Protein AF-A0A553P3W2-F1 (afdb_monomer_lite)

InterPro domains:
  IPR024041 Ammonium transporter AmtB-like domain [PF00909] (3-101)
  IPR029020 Ammonium/urea transporter [G3DSA:1.10.3430.10] (1-109)

Organism: Tigriopus californicus (NCBI:txid6832)

Secondary structure (DSSP, 8-state):
-GGGT---TT-HIIIIIIHHHHHHHHHHHH-TTTSHHHHTTSHHHHHHHHHHHHHHHHHHHHHHHHHHHHHHHHHHTT-SS--HHHHHH-HHHHHHSS-SS-GGGGS-GGG-TTSS---GGGTT--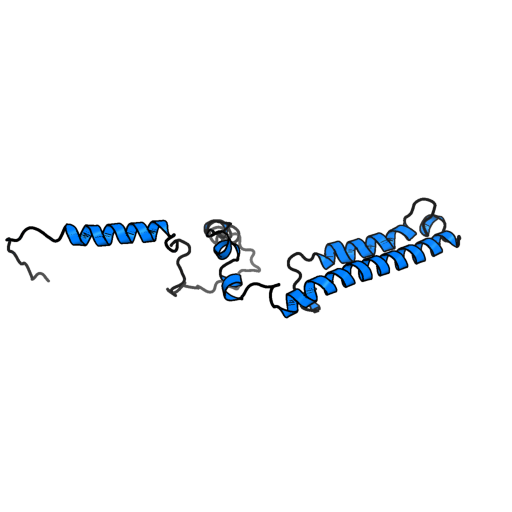---------PPPTTSPPPPHHHHHHHHHHHHHHHHHTTS-------------

Radius of gyration: 33.49 Å; chains: 1; bounding box: 94×44×78 Å

Sequence (178 aa):
MLKFQFDDPLDAVAVHGAGGLLGVLMVPFFAYGTGIFWVGHTEEAWRSLGINLLGAVAIICWSGFWSLLIFYPLSYFKMLRIDRETEFRGNDLVKHGESAYPADAWVELQYNNDNSSTPHHMSGTSGDRKISNSTYNNANEMVPTHSALMSGLGTTFGSAIITGESRTNGVDNKAFGN

Structure (mmCIF, N/CA/C/O backbone):
data_AF-A0A553P3W2-F1
#
_entry.id   AF-A0A553P3W2-F1
#
loop_
_atom_site.group_PDB
_atom_site.id
_atom_site.type_symbol
_atom_site.label_atom_id
_atom_site.label_alt_id
_atom_site.label_comp_id
_atom_site.label_asym_id
_atom_site.label_entity_id
_atom_site.label_seq_id
_atom_site.pdbx_PDB_ins_code
_atom_site.Cartn_x
_atom_site.Cartn_y
_atom_site.Cartn_z
_atom_site.occupancy
_atom_site.B_iso_or_equiv
_atom_site.auth_seq_id
_atom_site.auth_comp_id
_atom_site.auth_asym_id
_atom_site.auth_atom_id
_atom_site.pdbx_PDB_model_num
ATOM 1 N N . MET A 1 1 ? -7.607 -11.704 0.786 1.00 61.72 1 MET A N 1
ATOM 2 C CA . MET A 1 1 ? -7.911 -11.477 2.216 1.00 61.72 1 MET A CA 1
ATOM 3 C C . MET A 1 1 ? -8.658 -12.633 2.867 1.00 61.72 1 MET A C 1
ATOM 5 O O . MET A 1 1 ? -8.152 -13.157 3.848 1.00 61.72 1 MET A O 1
ATOM 9 N N . LEU A 1 2 ? -9.763 -13.116 2.287 1.00 72.81 2 LEU A N 1
ATOM 10 C CA . LEU A 1 2 ? -10.620 -14.167 2.869 1.00 72.81 2 LEU A CA 1
ATOM 11 C C . LEU A 1 2 ? -9.889 -15.448 3.319 1.00 72.81 2 LEU A C 1
ATOM 13 O O . LEU A 1 2 ? -10.162 -15.973 4.392 1.00 72.81 2 LEU A O 1
ATOM 17 N N . LYS A 1 3 ? -8.907 -15.926 2.541 1.00 73.94 3 LYS A N 1
ATOM 18 C CA . LYS A 1 3 ? -8.150 -17.153 2.858 1.00 73.94 3 LYS A CA 1
ATOM 19 C C . LYS A 1 3 ? -7.229 -17.025 4.080 1.00 73.94 3 LYS A C 1
ATOM 21 O O . LYS A 1 3 ? -6.932 -18.028 4.714 1.00 73.94 3 LYS A O 1
ATOM 26 N N . PHE A 1 4 ? -6.781 -15.811 4.396 1.00 76.19 4 PHE A N 1
ATOM 27 C CA . PHE A 1 4 ? -5.913 -15.526 5.544 1.00 76.19 4 PHE A CA 1
ATOM 28 C C . PHE A 1 4 ? -6.657 -14.806 6.676 1.00 76.19 4 PHE A C 1
ATOM 30 O O . PHE A 1 4 ? -6.025 -14.403 7.644 1.00 76.19 4 PHE A O 1
ATOM 37 N N . GLN A 1 5 ? -7.981 -14.641 6.546 1.00 77.06 5 GLN A N 1
ATOM 38 C CA . GLN A 1 5 ? -8.834 -13.952 7.519 1.00 77.06 5 GLN A CA 1
ATOM 39 C C . GLN A 1 5 ? -8.323 -12.547 7.887 1.00 77.06 5 GLN A C 1
ATOM 41 O O . GLN A 1 5 ? -8.445 -12.109 9.027 1.00 77.06 5 GLN A O 1
ATOM 46 N N . PHE A 1 6 ? -7.745 -11.838 6.911 1.00 77.38 6 PHE A N 1
ATOM 47 C CA . PHE A 1 6 ? -7.432 -10.420 7.070 1.00 77.38 6 PHE A CA 1
ATOM 48 C C . PHE A 1 6 ? -8.720 -9.607 6.967 1.00 77.38 6 PHE A C 1
ATOM 50 O O . PHE A 1 6 ? -9.385 -9.649 5.934 1.00 77.38 6 PHE A O 1
ATOM 57 N N . ASP A 1 7 ? -9.036 -8.897 8.045 1.00 79.25 7 ASP A N 1
ATOM 58 C CA . ASP A 1 7 ? -10.195 -8.018 8.182 1.00 79.25 7 ASP A CA 1
ATOM 59 C C . ASP A 1 7 ? -9.798 -6.592 7.764 1.00 79.25 7 ASP A C 1
ATOM 61 O O . ASP A 1 7 ? -9.390 -5.771 8.586 1.00 79.25 7 ASP A O 1
ATOM 65 N N . ASP A 1 8 ? -9.794 -6.351 6.449 1.00 84.06 8 ASP A N 1
ATOM 66 C CA . ASP A 1 8 ? -9.638 -5.025 5.843 1.00 84.06 8 ASP A CA 1
ATOM 67 C C . ASP A 1 8 ? -11.040 -4.518 5.466 1.00 84.06 8 ASP A C 1
ATOM 69 O O . ASP A 1 8 ? -11.582 -4.952 4.448 1.00 84.06 8 ASP A O 1
ATOM 73 N N . PRO A 1 9 ? -11.661 -3.636 6.271 1.00 80.88 9 PRO A N 1
ATOM 74 C CA . PRO A 1 9 ? -13.081 -3.300 6.141 1.00 80.88 9 PRO A CA 1
ATOM 75 C C . PRO A 1 9 ? -13.442 -2.625 4.812 1.00 80.88 9 PRO A C 1
ATOM 77 O O . PRO A 1 9 ? -14.616 -2.575 4.456 1.00 80.88 9 PRO A O 1
ATOM 80 N N . LEU A 1 10 ? -12.453 -2.092 4.087 1.00 84.69 10 LEU A N 1
ATOM 81 C CA . LEU A 1 10 ? -12.645 -1.409 2.805 1.00 84.69 10 LEU A CA 1
ATOM 82 C C . LEU A 1 10 ? -11.908 -2.099 1.647 1.00 84.69 10 LEU A C 1
ATOM 84 O O . LEU A 1 10 ? -11.841 -1.527 0.559 1.00 84.69 10 LEU A O 1
ATOM 88 N N . ASP A 1 11 ? -11.306 -3.275 1.874 1.00 86.62 11 ASP A N 1
ATOM 89 C CA . ASP A 1 11 ? -10.389 -3.933 0.928 1.00 86.62 11 ASP A CA 1
ATOM 90 C C . ASP A 1 11 ? -9.310 -2.967 0.374 1.00 86.62 11 ASP A C 1
ATOM 92 O O . ASP A 1 11 ? -8.835 -3.076 -0.767 1.00 86.62 11 ASP A O 1
ATOM 96 N N . ALA A 1 12 ? -8.895 -1.992 1.190 1.00 90.19 12 ALA A N 1
ATOM 97 C CA . ALA A 1 12 ? -8.007 -0.912 0.788 1.00 90.19 12 ALA A CA 1
ATOM 98 C C . ALA A 1 12 ? -6.645 -1.438 0.319 1.00 90.19 12 ALA A C 1
ATOM 100 O O . ALA A 1 12 ? -6.110 -0.952 -0.682 1.00 90.19 12 ALA A O 1
ATOM 101 N N . VAL A 1 13 ? -6.096 -2.456 0.986 1.00 89.31 13 VAL A N 1
ATOM 102 C CA . VAL A 1 13 ? -4.809 -3.066 0.621 1.00 89.31 13 VAL A CA 1
ATOM 103 C C . VAL A 1 13 ? -4.916 -3.839 -0.695 1.00 89.31 13 VAL A C 1
ATOM 105 O O . VAL A 1 13 ? -3.967 -3.835 -1.482 1.00 89.31 13 VAL A O 1
ATOM 108 N N . ALA A 1 14 ? -6.060 -4.465 -0.981 1.00 88.75 14 ALA A N 1
ATOM 109 C CA . ALA A 1 14 ? -6.261 -5.184 -2.235 1.00 88.75 14 ALA A CA 1
ATOM 110 C C . ALA A 1 14 ? -6.346 -4.216 -3.420 1.00 88.75 14 ALA A C 1
ATOM 112 O O . ALA A 1 14 ? -5.667 -4.421 -4.423 1.00 88.75 14 ALA A O 1
ATOM 113 N N . VAL A 1 15 ? -7.123 -3.139 -3.299 1.00 92.19 15 VAL A N 1
ATOM 114 C CA . VAL A 1 15 ? -7.307 -2.187 -4.405 1.00 92.19 15 VAL A CA 1
ATOM 115 C C . VAL A 1 15 ? -6.100 -1.261 -4.549 1.00 92.19 15 VAL A C 1
ATOM 117 O O . VAL A 1 15 ? -5.496 -1.189 -5.617 1.00 92.19 15 VAL A O 1
ATOM 120 N N . HIS A 1 16 ? -5.703 -0.577 -3.478 1.00 93.56 16 HIS A N 1
ATOM 121 C CA . HIS A 1 16 ? -4.664 0.453 -3.544 1.00 93.56 16 HIS A CA 1
ATOM 122 C C . HIS A 1 16 ? -3.263 -0.144 -3.444 1.00 93.56 16 HIS A C 1
ATOM 124 O O . HIS A 1 16 ? -2.376 0.244 -4.200 1.00 93.56 16 HIS A O 1
ATOM 130 N N . GLY A 1 17 ? -3.062 -1.110 -2.544 1.00 91.25 17 GLY A N 1
ATOM 131 C CA . GLY A 1 17 ? -1.769 -1.768 -2.367 1.00 91.25 17 GLY A CA 1
ATOM 132 C C . GLY A 1 17 ? -1.394 -2.611 -3.583 1.00 91.25 17 GLY A C 1
ATOM 133 O O . GLY A 1 17 ? -0.375 -2.353 -4.224 1.00 91.25 17 GLY A O 1
ATOM 134 N N . ALA A 1 18 ? -2.229 -3.591 -3.945 1.00 93.00 18 ALA A N 1
ATOM 135 C CA . ALA A 1 18 ? -1.932 -4.460 -5.085 1.00 93.00 18 ALA A CA 1
ATOM 136 C C . ALA A 1 18 ? -2.070 -3.728 -6.430 1.00 93.00 18 ALA A C 1
ATOM 138 O O . ALA A 1 18 ? -1.209 -3.893 -7.294 1.00 93.00 18 ALA A O 1
ATOM 139 N N . GLY A 1 19 ? -3.096 -2.886 -6.599 1.00 95.31 19 GLY A N 1
ATOM 140 C CA . GLY A 1 19 ? -3.273 -2.087 -7.815 1.00 95.31 19 GLY A CA 1
ATOM 141 C C . GLY A 1 19 ? -2.144 -1.076 -8.025 1.00 95.31 19 GLY A C 1
ATOM 142 O O . GLY A 1 19 ? -1.606 -0.976 -9.127 1.00 95.31 19 GLY A O 1
ATOM 143 N N . GLY A 1 20 ? -1.718 -0.386 -6.964 1.00 94.50 20 GLY A N 1
ATOM 144 C CA . GLY A 1 20 ? -0.582 0.534 -7.009 1.00 94.50 20 GLY A CA 1
ATOM 145 C C . GLY A 1 20 ? 0.735 -0.175 -7.320 1.00 94.50 20 GLY A C 1
ATOM 146 O O . GLY A 1 20 ? 1.479 0.269 -8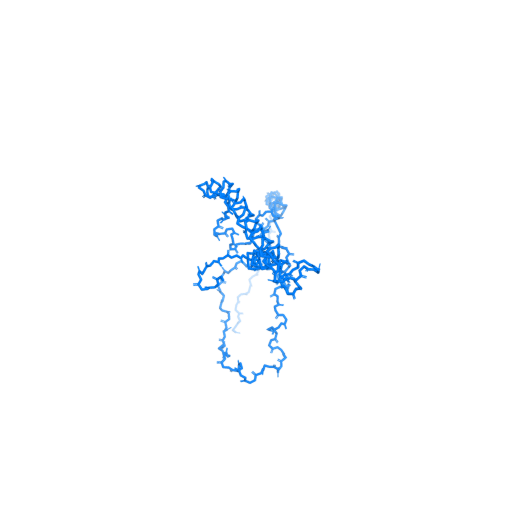.195 1.00 94.50 20 GLY A O 1
ATOM 147 N N . LEU A 1 21 ? 0.998 -1.315 -6.671 1.00 95.56 21 LEU A N 1
ATOM 148 C CA . LEU A 1 21 ? 2.192 -2.121 -6.938 1.00 95.56 21 LEU A CA 1
ATOM 149 C C . LEU A 1 21 ? 2.228 -2.611 -8.389 1.00 95.56 21 LEU A C 1
ATOM 151 O O . LEU A 1 21 ? 3.252 -2.480 -9.058 1.00 95.56 21 LEU A O 1
ATOM 155 N N . LEU A 1 22 ? 1.107 -3.134 -8.891 1.00 95.56 22 LEU A N 1
ATOM 156 C CA . LEU A 1 22 ? 0.996 -3.547 -10.285 1.00 95.56 22 LEU A CA 1
ATOM 157 C C . LEU A 1 22 ? 1.246 -2.363 -11.227 1.00 95.56 22 LEU A C 1
ATOM 159 O O . LEU A 1 22 ? 2.010 -2.502 -12.176 1.00 95.56 22 LEU A O 1
ATOM 163 N N . GLY A 1 23 ? 0.672 -1.193 -10.939 1.00 95.19 23 GLY A N 1
ATOM 164 C CA . GLY A 1 23 ? 0.882 0.026 -11.720 1.00 95.19 23 GLY A CA 1
ATOM 165 C C . GLY A 1 23 ? 2.359 0.401 -11.850 1.00 95.19 23 GLY A C 1
ATOM 166 O O . GLY A 1 23 ? 2.847 0.554 -12.968 1.00 95.19 23 GLY A O 1
ATOM 167 N N . VAL A 1 24 ? 3.091 0.466 -10.731 1.00 95.31 24 VAL A N 1
ATOM 168 C CA . VAL A 1 24 ? 4.538 0.767 -10.718 1.00 95.31 24 VAL A CA 1
ATOM 169 C C . VAL A 1 24 ? 5.329 -0.256 -11.537 1.00 95.31 24 VAL A C 1
ATOM 171 O O . VAL A 1 24 ? 6.226 0.112 -12.294 1.00 95.31 24 VAL A O 1
ATOM 174 N N . LEU A 1 25 ? 4.972 -1.538 -11.442 1.00 94.38 25 LEU A N 1
ATOM 175 C CA . LEU A 1 25 ? 5.637 -2.596 -12.202 1.00 94.38 25 LEU A CA 1
ATOM 176 C C . LEU A 1 25 ? 5.307 -2.566 -13.698 1.00 94.38 25 LEU A C 1
ATOM 178 O O . LEU A 1 25 ? 6.130 -3.015 -14.488 1.00 94.38 25 LEU A O 1
ATOM 182 N N . MET A 1 26 ? 4.149 -2.039 -14.106 1.00 94.81 26 MET A N 1
ATOM 183 C CA . MET A 1 26 ? 3.748 -1.947 -15.517 1.00 94.81 26 MET A CA 1
ATOM 184 C C . MET A 1 26 ? 4.400 -0.768 -16.260 1.00 94.81 26 MET A C 1
ATOM 186 O O . MET A 1 26 ? 4.604 -0.860 -17.472 1.00 94.81 26 MET A O 1
ATOM 190 N N . VAL A 1 27 ? 4.787 0.311 -15.569 1.00 94.12 27 VAL A N 1
ATOM 191 C CA . VAL A 1 27 ? 5.477 1.475 -16.171 1.00 94.12 27 VAL A CA 1
ATOM 192 C C . VAL A 1 27 ? 6.674 1.091 -17.060 1.00 94.12 27 VAL A C 1
ATOM 194 O O . VAL A 1 27 ? 6.685 1.498 -18.223 1.00 94.12 27 VAL A O 1
ATOM 197 N N . PRO A 1 28 ? 7.663 0.293 -16.607 1.00 93.50 28 PRO A N 1
ATOM 198 C CA . PRO A 1 28 ? 8.821 -0.065 -17.432 1.00 93.50 28 PRO A CA 1
ATOM 199 C C . PRO A 1 28 ? 8.469 -0.911 -18.667 1.00 93.50 28 PRO A C 1
ATOM 201 O O . PRO A 1 28 ? 9.263 -0.974 -19.603 1.00 93.50 28 PRO A O 1
ATOM 204 N N . PHE A 1 29 ? 7.286 -1.531 -18.723 1.00 93.56 29 PHE A N 1
ATOM 205 C CA . PHE A 1 29 ? 6.829 -2.266 -19.906 1.00 93.56 29 PHE A CA 1
ATOM 206 C C . PHE A 1 29 ? 6.177 -1.348 -20.942 1.00 93.56 29 PHE A C 1
ATOM 208 O O . PHE A 1 29 ? 6.486 -1.450 -22.130 1.00 93.56 29 PHE A O 1
ATOM 215 N N . PHE A 1 30 ? 5.300 -0.447 -20.489 1.00 94.31 30 PHE A N 1
ATOM 216 C CA . PHE A 1 30 ? 4.424 0.356 -21.349 1.00 94.31 30 PHE A CA 1
ATOM 217 C C . PHE A 1 30 ? 4.900 1.796 -21.595 1.00 94.31 30 PHE A C 1
ATOM 219 O O . PHE A 1 30 ? 4.237 2.531 -22.326 1.00 94.31 30 PHE A O 1
ATOM 226 N N . ALA A 1 31 ? 6.023 2.222 -21.008 1.00 91.50 31 ALA A N 1
ATOM 227 C CA . ALA A 1 31 ? 6.571 3.556 -21.241 1.00 91.50 31 ALA A CA 1
ATOM 228 C C . ALA A 1 31 ? 6.822 3.797 -22.742 1.00 91.50 31 ALA A C 1
ATOM 230 O O . ALA A 1 31 ? 7.598 3.092 -23.389 1.00 91.50 31 ALA A O 1
ATOM 231 N N . TYR A 1 32 ? 6.155 4.800 -23.313 1.00 91.31 32 TYR A N 1
ATOM 232 C CA . TYR A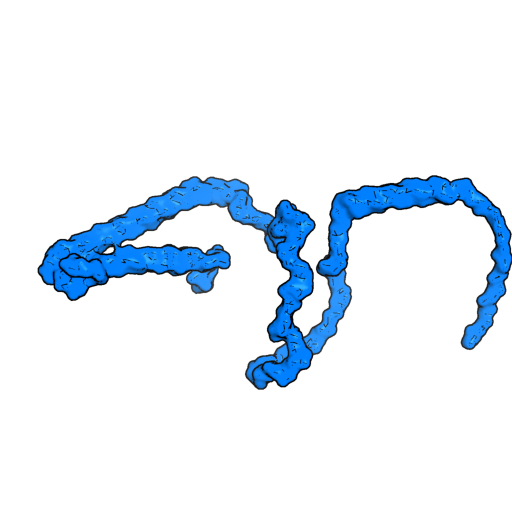 1 32 ? 6.238 5.066 -24.746 1.00 91.31 32 TYR A CA 1
ATOM 233 C C . TYR A 1 32 ? 7.663 5.465 -25.154 1.00 91.31 32 TYR A C 1
ATOM 235 O O . TYR A 1 32 ? 8.236 6.407 -24.610 1.00 91.31 32 TYR A O 1
ATOM 243 N N . GLY A 1 33 ? 8.234 4.742 -26.120 1.00 86.56 33 GLY A N 1
ATOM 244 C CA . GLY A 1 33 ? 9.564 5.020 -26.672 1.00 86.56 33 GLY A CA 1
ATOM 245 C C . GLY A 1 33 ? 10.751 4.576 -25.808 1.00 86.56 33 GLY A C 1
ATOM 246 O O . GLY A 1 33 ? 11.868 4.557 -26.315 1.00 86.56 33 GLY A O 1
ATOM 247 N N . THR A 1 34 ? 10.534 4.183 -24.548 1.00 88.62 34 THR A N 1
ATOM 248 C CA . THR A 1 34 ? 11.599 3.751 -23.614 1.00 88.62 34 THR A CA 1
ATOM 249 C C . THR A 1 34 ? 11.302 2.434 -22.893 1.00 88.62 34 THR A C 1
ATOM 251 O O . THR A 1 34 ? 12.195 1.851 -22.280 1.00 88.62 34 THR A O 1
ATOM 254 N N . GLY A 1 35 ? 10.065 1.947 -22.962 1.00 90.38 35 GLY A N 1
ATOM 255 C CA . GLY A 1 35 ? 9.624 0.722 -22.312 1.00 90.38 35 GLY A CA 1
ATOM 256 C C . GLY A 1 35 ? 10.113 -0.540 -23.015 1.00 90.38 35 GLY A C 1
ATOM 257 O O . GLY A 1 35 ? 10.478 -0.534 -24.196 1.00 90.38 35 GLY A O 1
ATOM 258 N N . ILE A 1 36 ? 10.073 -1.654 -22.288 1.00 92.62 36 ILE A N 1
ATOM 259 C CA . ILE A 1 36 ? 10.564 -2.961 -22.746 1.00 92.62 36 ILE A CA 1
ATOM 260 C C . ILE A 1 36 ? 9.870 -3.413 -24.037 1.00 92.62 36 ILE A C 1
ATOM 262 O O . ILE A 1 36 ? 10.526 -3.969 -24.916 1.00 92.62 36 ILE A O 1
ATOM 266 N N . PHE A 1 37 ? 8.576 -3.138 -24.219 1.00 93.00 37 PHE A N 1
ATOM 267 C CA . PHE A 1 37 ? 7.882 -3.529 -25.453 1.00 93.00 37 PHE A CA 1
ATOM 268 C C . PHE A 1 37 ? 8.282 -2.694 -26.686 1.00 93.00 37 PHE A C 1
ATOM 270 O O . PHE A 1 37 ? 8.050 -3.137 -27.807 1.00 93.00 37 PHE A O 1
ATOM 277 N N . TRP A 1 38 ? 8.914 -1.528 -26.506 1.00 89.81 38 TRP A N 1
ATOM 278 C CA . TRP A 1 38 ? 9.368 -0.659 -27.601 1.00 89.81 38 TRP A CA 1
ATOM 279 C C . TRP A 1 38 ? 10.855 -0.862 -27.900 1.00 89.81 38 TRP A C 1
ATOM 281 O O . TRP A 1 38 ? 11.254 -1.021 -29.052 1.00 89.81 38 TRP A O 1
ATOM 291 N N . VAL A 1 39 ? 11.683 -0.868 -26.856 1.00 91.56 39 VAL A N 1
ATOM 292 C CA . VAL A 1 39 ? 13.153 -0.866 -26.945 1.00 91.56 39 VAL A CA 1
ATOM 293 C C . VAL A 1 39 ? 13.777 -1.903 -26.009 1.00 91.56 39 VAL A C 1
ATOM 295 O O . VAL A 1 39 ? 14.876 -1.717 -25.498 1.00 91.56 39 VAL A O 1
ATOM 298 N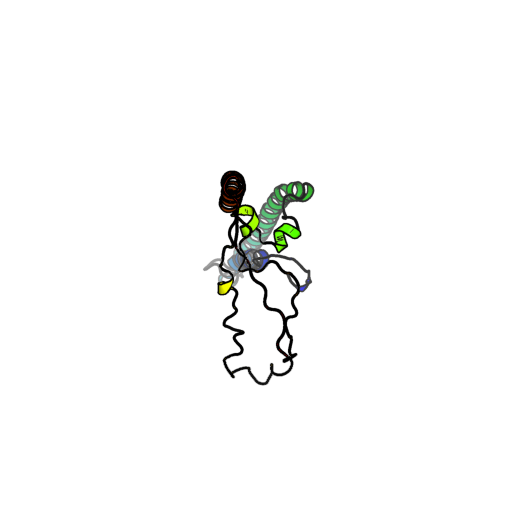 N . GLY A 1 40 ? 13.125 -3.053 -25.817 1.00 86.38 40 GLY A N 1
ATOM 299 C CA . GLY A 1 40 ? 13.620 -4.150 -24.968 1.00 86.38 40 GLY A CA 1
ATOM 300 C C . GLY A 1 40 ? 14.942 -4.791 -25.412 1.00 86.38 40 GLY A C 1
ATOM 301 O O . GLY A 1 40 ? 15.511 -5.587 -24.672 1.00 86.38 40 GLY A O 1
ATOM 302 N N . HIS A 1 41 ? 15.455 -4.436 -26.593 1.00 88.12 41 HIS A N 1
ATOM 303 C CA . HIS A 1 41 ? 16.812 -4.776 -27.034 1.00 88.12 41 HIS A CA 1
ATOM 304 C C . HIS A 1 41 ? 17.893 -3.879 -26.401 1.00 88.12 41 HIS A C 1
ATOM 306 O O . HIS A 1 41 ? 19.079 -4.169 -26.532 1.00 88.12 41 HIS A O 1
ATOM 312 N N . THR A 1 42 ? 17.504 -2.787 -25.738 1.00 90.19 42 THR A N 1
ATOM 313 C CA . THR A 1 42 ? 18.414 -1.857 -25.062 1.00 90.19 42 THR A CA 1
ATOM 314 C C . THR A 1 42 ? 18.531 -2.186 -23.576 1.00 90.19 42 THR A C 1
ATOM 316 O O . THR A 1 42 ? 17.558 -2.578 -22.932 1.00 90.19 42 THR A O 1
ATOM 319 N N . GLU A 1 43 ? 19.720 -1.984 -23.008 1.00 89.88 43 GLU A N 1
ATOM 320 C CA . GLU A 1 43 ? 19.954 -2.134 -21.564 1.00 89.88 43 GLU A CA 1
ATOM 321 C C . GLU A 1 43 ? 19.116 -1.138 -20.741 1.00 89.88 43 GLU A C 1
ATOM 323 O O . GLU A 1 43 ? 18.654 -1.455 -19.647 1.00 89.88 43 GLU A O 1
ATOM 328 N N . GLU A 1 44 ? 18.859 0.051 -21.294 1.00 87.44 44 GLU A N 1
ATOM 329 C CA . GLU A 1 44 ? 18.103 1.123 -20.641 1.00 87.44 44 GLU A CA 1
ATOM 330 C C . GLU A 1 44 ? 16.686 0.687 -20.239 1.00 87.44 44 GLU A C 1
ATOM 332 O O . GLU A 1 44 ? 16.246 0.955 -19.118 1.00 87.44 44 GLU A O 1
ATOM 337 N N . ALA A 1 45 ? 15.992 -0.048 -21.114 1.00 88.88 45 ALA A N 1
ATOM 338 C CA . ALA A 1 45 ? 14.644 -0.541 -20.842 1.00 88.88 45 ALA A CA 1
ATOM 339 C C . ALA A 1 45 ? 14.615 -1.503 -19.637 1.00 88.88 45 ALA A C 1
ATOM 341 O O . ALA A 1 45 ? 13.726 -1.428 -18.785 1.00 88.88 45 ALA A O 1
ATOM 342 N N . TRP A 1 46 ? 15.627 -2.365 -19.512 1.00 90.88 46 TRP A N 1
ATOM 343 C CA . TRP A 1 46 ? 15.764 -3.288 -18.381 1.00 90.88 46 TRP A CA 1
ATOM 344 C C . TRP A 1 46 ? 16.247 -2.589 -17.108 1.00 90.88 46 TRP A C 1
ATOM 346 O O . TRP A 1 46 ? 15.807 -2.936 -16.008 1.00 90.88 46 TRP A O 1
ATOM 356 N N . ARG A 1 47 ? 17.082 -1.552 -17.234 1.00 92.50 47 ARG A N 1
ATOM 357 C CA . ARG A 1 47 ? 17.486 -0.710 -16.101 1.00 92.50 47 ARG A CA 1
ATOM 358 C C . ARG A 1 47 ? 16.287 0.011 -15.490 1.00 92.50 47 ARG A C 1
ATOM 360 O O . ARG A 1 47 ? 16.169 0.066 -14.266 1.00 92.50 47 ARG A O 1
ATOM 367 N N . SER A 1 48 ? 15.362 0.490 -16.322 1.00 90.88 48 SER A N 1
ATOM 368 C CA . SER A 1 48 ? 14.104 1.096 -15.872 1.00 90.88 48 SER A CA 1
ATOM 369 C C . SER A 1 48 ? 13.271 0.133 -15.017 1.00 90.88 48 SER A C 1
ATOM 371 O O . SER A 1 48 ? 12.756 0.529 -13.970 1.00 90.88 48 SER A O 1
ATOM 373 N N . LEU A 1 49 ? 13.196 -1.153 -15.381 1.00 93.75 49 LEU A N 1
ATOM 374 C CA . LEU A 1 49 ? 12.521 -2.168 -14.563 1.00 93.75 49 LEU A CA 1
ATOM 375 C C . LEU A 1 49 ? 13.174 -2.325 -13.185 1.00 93.75 49 LEU A C 1
ATOM 377 O O . LEU A 1 49 ? 12.471 -2.342 -12.175 1.00 93.75 49 LEU A O 1
ATOM 381 N N . GLY A 1 50 ? 14.507 -2.383 -13.132 1.00 93.50 50 GLY A N 1
ATOM 382 C CA . GLY A 1 50 ? 15.249 -2.460 -11.871 1.00 93.50 50 GLY A CA 1
ATOM 383 C C . GLY A 1 50 ? 15.004 -1.252 -10.962 1.00 93.50 50 GLY A C 1
ATOM 384 O O . GLY A 1 50 ? 14.784 -1.416 -9.761 1.00 93.50 50 GLY A O 1
ATOM 385 N N . ILE A 1 51 ? 14.967 -0.046 -11.535 1.00 94.88 51 ILE A N 1
ATOM 386 C CA . ILE A 1 51 ? 14.676 1.193 -10.797 1.00 94.88 51 ILE A CA 1
ATOM 387 C C . ILE A 1 51 ? 13.241 1.187 -10.257 1.00 94.88 51 ILE A C 1
ATOM 389 O O . ILE A 1 51 ? 13.030 1.518 -9.092 1.00 94.88 51 ILE A O 1
ATOM 393 N N . ASN A 1 52 ? 12.258 0.776 -11.062 1.00 95.56 52 ASN A N 1
ATOM 394 C CA . ASN A 1 52 ? 10.861 0.698 -10.621 1.00 95.56 52 ASN A CA 1
ATOM 395 C C . ASN A 1 52 ? 10.659 -0.363 -9.531 1.00 95.56 52 ASN A C 1
ATOM 397 O O . ASN A 1 52 ? 9.917 -0.123 -8.582 1.00 95.56 52 ASN A O 1
ATOM 401 N N . LEU A 1 53 ? 11.357 -1.501 -9.608 1.00 96.06 53 LEU A N 1
ATOM 402 C CA . LEU A 1 53 ? 11.324 -2.518 -8.555 1.00 96.06 53 LEU A CA 1
ATOM 403 C C . LEU A 1 53 ? 11.929 -1.993 -7.246 1.00 96.06 53 LEU A C 1
ATOM 405 O O . LEU A 1 53 ? 11.339 -2.171 -6.181 1.00 96.06 53 LEU A O 1
ATOM 409 N N . LEU A 1 54 ? 13.071 -1.303 -7.321 1.00 96.94 54 LEU A N 1
ATOM 410 C CA . LEU A 1 54 ? 13.677 -0.655 -6.157 1.00 96.94 54 LEU A CA 1
ATOM 411 C C . LEU A 1 54 ? 12.744 0.410 -5.567 1.00 96.94 54 LEU A C 1
ATOM 413 O O . LEU A 1 54 ? 12.578 0.472 -4.351 1.00 96.94 54 LEU A O 1
ATOM 417 N N . GLY A 1 55 ? 12.096 1.203 -6.423 1.00 97.00 55 GLY A N 1
ATOM 418 C CA . GLY A 1 55 ? 11.084 2.179 -6.028 1.00 97.00 55 GLY A CA 1
ATOM 419 C C . GLY A 1 55 ? 9.897 1.529 -5.317 1.00 97.00 55 GLY A C 1
ATOM 420 O O . GLY A 1 55 ? 9.511 1.979 -4.242 1.00 97.00 55 GLY A O 1
ATOM 421 N N . ALA A 1 56 ? 9.366 0.427 -5.851 1.00 96.88 56 ALA A N 1
ATOM 422 C CA . ALA A 1 56 ? 8.278 -0.324 -5.229 1.00 96.88 56 ALA A CA 1
ATOM 423 C C . ALA A 1 56 ? 8.661 -0.841 -3.833 1.00 96.88 56 ALA A C 1
ATOM 425 O O . ALA A 1 56 ? 7.905 -0.659 -2.877 1.00 96.88 56 ALA A O 1
ATOM 426 N N . VAL A 1 57 ? 9.856 -1.424 -3.688 1.00 96.88 57 VAL A N 1
ATOM 427 C CA . VAL A 1 57 ? 10.373 -1.872 -2.386 1.00 96.88 57 VAL A CA 1
ATOM 428 C C . VAL A 1 57 ? 10.550 -0.690 -1.435 1.00 96.88 57 VAL A C 1
ATOM 430 O O . VAL A 1 57 ? 10.148 -0.779 -0.277 1.00 96.88 57 VAL A O 1
ATOM 433 N N . ALA A 1 58 ? 11.094 0.432 -1.909 1.00 97.50 58 ALA A N 1
ATOM 434 C CA . ALA A 1 58 ? 11.265 1.634 -1.100 1.00 97.50 58 ALA A CA 1
ATOM 435 C C . ALA A 1 58 ? 9.921 2.176 -0.589 1.00 97.50 58 ALA A C 1
ATOM 437 O O . ALA A 1 58 ? 9.818 2.506 0.590 1.00 97.50 58 ALA A O 1
ATOM 438 N N . ILE A 1 59 ? 8.883 2.202 -1.433 1.00 96.25 59 ILE A N 1
ATOM 439 C CA . ILE A 1 59 ? 7.528 2.621 -1.047 1.00 96.25 59 ILE A CA 1
ATOM 440 C C . ILE A 1 59 ? 6.970 1.688 0.030 1.00 96.25 59 ILE A C 1
ATOM 442 O O . ILE A 1 59 ? 6.538 2.178 1.070 1.00 96.25 59 ILE A O 1
ATOM 446 N N . ILE A 1 60 ? 7.031 0.367 -0.178 1.00 95.94 60 ILE A N 1
ATOM 447 C CA . ILE A 1 60 ? 6.524 -0.631 0.780 1.00 95.94 60 ILE A CA 1
ATOM 448 C C . ILE A 1 60 ? 7.255 -0.524 2.122 1.00 95.94 60 ILE A C 1
ATOM 450 O O . ILE A 1 60 ? 6.618 -0.511 3.177 1.00 95.94 60 ILE A O 1
ATOM 454 N N . CYS A 1 61 ? 8.584 -0.425 2.098 1.00 96.88 61 CYS A N 1
ATOM 455 C CA . CYS A 1 61 ? 9.394 -0.285 3.303 1.00 96.88 61 CYS A CA 1
ATOM 456 C C . CYS A 1 61 ? 9.094 1.026 4.029 1.00 96.88 61 CYS A C 1
ATOM 458 O O . CYS A 1 61 ? 8.943 1.018 5.247 1.00 96.88 61 CYS A O 1
ATOM 460 N N . TRP A 1 62 ? 8.967 2.140 3.306 1.00 96.94 62 TRP A N 1
ATOM 461 C CA . TRP A 1 62 ? 8.664 3.443 3.893 1.00 96.94 62 TRP A CA 1
ATOM 462 C C . TRP A 1 62 ? 7.268 3.471 4.518 1.00 96.94 62 TRP A C 1
ATOM 464 O O . TRP A 1 62 ? 7.124 3.817 5.693 1.00 96.94 62 TRP A O 1
ATOM 474 N N . SER A 1 63 ? 6.239 3.061 3.770 1.00 95.25 63 SER A N 1
ATOM 475 C CA . SER A 1 63 ? 4.866 3.029 4.274 1.00 95.25 63 SER A CA 1
ATOM 476 C C . SER A 1 63 ? 4.725 2.039 5.425 1.00 95.25 63 SER A C 1
ATOM 478 O O . SER A 1 63 ? 4.088 2.356 6.426 1.00 95.25 63 SER A O 1
ATOM 480 N N . GLY A 1 64 ? 5.345 0.861 5.318 1.00 95.19 64 GLY A N 1
ATOM 481 C CA . GLY A 1 64 ? 5.333 -0.167 6.354 1.00 95.19 64 GLY A CA 1
ATOM 482 C C . GLY A 1 64 ? 6.054 0.278 7.623 1.00 95.19 64 GLY A C 1
ATOM 483 O O . GLY A 1 64 ? 5.516 0.108 8.711 1.00 95.19 64 GLY A O 1
ATOM 484 N N . PHE A 1 65 ? 7.222 0.911 7.497 1.00 97.38 65 PHE A N 1
ATOM 485 C CA . PHE A 1 65 ? 7.988 1.425 8.632 1.00 97.38 65 PHE A CA 1
ATOM 486 C C . PHE A 1 65 ? 7.189 2.447 9.439 1.00 97.38 65 PHE A C 1
ATOM 488 O O . PHE A 1 65 ? 7.020 2.269 10.643 1.00 97.38 65 PHE A O 1
ATOM 495 N N . TRP A 1 66 ? 6.647 3.479 8.788 1.00 97.00 66 TRP A N 1
ATOM 496 C CA . TRP A 1 66 ? 5.859 4.501 9.481 1.00 97.00 66 TRP A CA 1
ATOM 497 C C . TRP A 1 66 ? 4.555 3.944 10.043 1.00 97.00 66 TRP A C 1
ATOM 499 O O . TRP A 1 66 ? 4.187 4.267 11.172 1.00 97.00 66 TRP A O 1
ATOM 509 N N . SER A 1 67 ? 3.889 3.062 9.294 1.00 94.00 67 SER A N 1
ATOM 510 C CA . SER A 1 67 ? 2.671 2.398 9.765 1.00 94.00 67 SER A CA 1
ATOM 511 C C . SER A 1 67 ? 2.950 1.575 11.022 1.00 94.00 67 SER A C 1
ATOM 513 O O . SER A 1 67 ? 2.234 1.709 12.007 1.00 94.00 67 SER A O 1
ATOM 515 N N . LEU A 1 68 ? 4.018 0.772 11.042 1.00 94.62 68 LEU A N 1
ATOM 516 C CA . LEU A 1 68 ? 4.409 -0.001 12.223 1.00 94.62 68 LEU A CA 1
ATOM 517 C C . LEU A 1 68 ? 4.832 0.909 13.376 1.00 94.62 68 LEU A C 1
ATOM 519 O O . LEU A 1 68 ? 4.389 0.698 14.498 1.00 94.62 68 LEU A O 1
ATOM 523 N N . LEU A 1 69 ? 5.631 1.942 13.114 1.00 96.06 69 LEU A N 1
ATOM 524 C CA . LEU A 1 69 ? 6.089 2.875 14.142 1.00 96.06 69 LEU A CA 1
ATOM 525 C C . LEU A 1 69 ? 4.919 3.551 14.872 1.00 96.06 69 LEU A C 1
ATOM 527 O O . LEU A 1 69 ? 4.985 3.738 16.084 1.00 96.06 69 LEU A O 1
ATOM 531 N N . ILE A 1 70 ? 3.857 3.908 14.148 1.00 94.06 70 ILE A N 1
ATOM 532 C CA . ILE A 1 70 ? 2.690 4.600 14.706 1.00 94.06 70 ILE A CA 1
ATOM 533 C C . ILE A 1 70 ? 1.686 3.601 15.288 1.00 94.06 70 ILE A C 1
ATOM 535 O O . ILE A 1 70 ? 1.252 3.749 16.431 1.00 94.06 70 ILE A O 1
ATOM 539 N N . PHE A 1 71 ? 1.309 2.566 14.536 1.00 92.44 71 PHE A N 1
ATOM 540 C CA . PHE A 1 71 ? 0.254 1.644 14.956 1.00 92.44 71 PHE A CA 1
ATOM 541 C C . PHE A 1 71 ? 0.708 0.650 16.021 1.00 92.44 71 PHE A C 1
ATOM 543 O O . PHE A 1 71 ? -0.103 0.272 16.860 1.00 92.44 71 PHE A O 1
ATOM 550 N N . TYR A 1 72 ? 1.978 0.244 16.053 1.00 92.69 72 TYR A N 1
ATOM 551 C CA . TYR A 1 72 ? 2.465 -0.703 17.058 1.00 92.69 72 TYR A CA 1
ATOM 552 C C . TYR A 1 72 ? 2.303 -0.195 18.505 1.00 92.69 72 TYR A C 1
ATOM 554 O O . TYR A 1 72 ? 1.685 -0.905 19.304 1.00 92.69 72 TYR A O 1
ATOM 562 N N . PRO A 1 73 ? 2.755 1.023 18.879 1.00 93.62 73 PRO A N 1
ATOM 563 C CA . PRO A 1 73 ? 2.520 1.537 20.227 1.00 93.62 73 PRO A CA 1
ATOM 564 C C . PRO A 1 73 ? 1.026 1.749 20.510 1.00 93.62 73 PRO A C 1
ATOM 566 O O . PRO A 1 73 ? 0.556 1.374 21.582 1.00 93.62 73 PRO A O 1
ATOM 569 N N . LEU A 1 74 ? 0.244 2.262 19.553 1.00 91.31 74 LEU A N 1
ATOM 570 C CA . LEU A 1 74 ? -1.210 2.427 19.714 1.00 91.31 74 LEU A CA 1
ATOM 571 C C . LEU A 1 74 ? -1.926 1.087 19.958 1.00 91.31 74 LEU A C 1
ATOM 573 O O . LEU A 1 74 ? -2.846 1.005 20.777 1.00 91.31 74 LEU A O 1
ATOM 577 N N . SER A 1 75 ? -1.479 0.030 19.278 1.00 88.75 75 SER A N 1
ATOM 578 C CA . SER A 1 75 ? -1.967 -1.334 19.468 1.00 88.75 75 SER A CA 1
ATOM 579 C C . SER A 1 75 ? -1.593 -1.874 20.843 1.00 88.75 75 SER A C 1
ATOM 581 O O . SER A 1 75 ? -2.418 -2.524 21.484 1.00 88.75 75 SER A O 1
ATOM 583 N N . TYR A 1 76 ? -0.376 -1.597 21.317 1.00 88.94 76 TYR A N 1
ATOM 584 C CA . TYR A 1 76 ? 0.070 -2.003 22.649 1.00 88.94 76 TYR A CA 1
ATOM 585 C C . TYR A 1 76 ? -0.796 -1.375 23.751 1.00 88.94 76 TYR A C 1
ATOM 587 O O . TYR A 1 76 ? -1.205 -2.060 24.687 1.00 88.94 76 TYR A O 1
ATOM 595 N N . PHE A 1 77 ? -1.172 -0.104 23.589 1.00 92.75 77 PHE A N 1
ATOM 596 C CA . PHE A 1 77 ? -2.103 0.584 24.487 1.00 92.75 77 PHE A CA 1
ATOM 597 C C . PHE A 1 77 ? -3.586 0.234 24.253 1.00 92.75 77 PHE A C 1
ATOM 599 O O . PHE A 1 77 ? -4.448 0.811 24.910 1.00 92.75 77 PHE A O 1
ATOM 606 N N . LYS A 1 78 ? -3.906 -0.707 23.347 1.00 87.12 78 LYS A N 1
ATOM 607 C CA . LYS A 1 78 ? -5.279 -1.120 22.985 1.00 87.12 78 LYS A CA 1
ATOM 608 C C . LYS A 1 78 ? -6.193 0.046 22.577 1.00 87.12 78 LYS A C 1
ATOM 610 O O . LYS A 1 78 ? -7.395 -0.005 22.804 1.00 87.12 78 LYS A O 1
ATOM 615 N N . MET A 1 79 ? -5.636 1.079 21.943 1.00 86.12 79 MET A N 1
ATOM 616 C CA . MET A 1 79 ? -6.374 2.297 21.578 1.00 86.12 79 MET A CA 1
ATOM 617 C C . MET A 1 79 ? -6.900 2.290 20.129 1.00 86.12 79 MET A C 1
ATOM 619 O O . MET A 1 79 ? -7.578 3.221 19.712 1.00 86.12 79 MET A O 1
ATOM 623 N N . LEU A 1 80 ? -6.590 1.249 19.345 1.00 85.69 80 LEU A N 1
ATOM 624 C CA . LEU A 1 80 ? -6.968 1.168 17.926 1.00 85.69 80 LEU A CA 1
ATOM 625 C C . LEU A 1 80 ? -8.396 0.673 17.674 1.00 85.69 80 LEU A C 1
ATOM 627 O O . LEU A 1 80 ? -8.962 0.993 16.634 1.00 85.69 80 LEU A O 1
ATOM 631 N N . ARG A 1 81 ? -8.971 -0.120 18.586 1.00 87.56 81 ARG A N 1
ATOM 632 C CA . ARG A 1 81 ? -10.297 -0.728 18.412 1.00 87.56 81 ARG A CA 1
ATOM 633 C C . ARG A 1 81 ? -11.181 -0.394 19.606 1.00 87.56 81 ARG A C 1
ATOM 635 O O . ARG A 1 81 ? -10.730 -0.461 20.746 1.00 87.56 81 ARG A O 1
ATOM 642 N N . ILE A 1 82 ? -12.428 -0.037 19.318 1.00 87.69 82 ILE A N 1
ATOM 643 C CA . ILE A 1 82 ? -13.481 0.125 20.324 1.00 87.69 82 ILE A CA 1
ATOM 644 C C . ILE A 1 82 ? -13.794 -1.218 20.994 1.00 87.69 82 ILE A C 1
ATOM 646 O O . ILE A 1 82 ? -13.462 -2.283 20.469 1.00 87.69 82 ILE A O 1
ATOM 650 N N . ASP A 1 83 ? -14.407 -1.179 22.172 1.00 87.75 83 ASP A N 1
ATOM 651 C CA . ASP A 1 83 ? -14.835 -2.404 22.836 1.00 87.75 83 ASP A CA 1
ATOM 652 C C . ASP A 1 83 ? -15.988 -3.082 22.061 1.00 87.75 83 ASP A C 1
ATOM 654 O O . ASP A 1 83 ? -16.693 -2.450 21.273 1.00 87.75 83 ASP A O 1
ATOM 658 N N . ARG A 1 84 ? -16.190 -4.383 22.301 1.00 85.62 84 ARG A N 1
ATOM 659 C CA . ARG A 1 84 ? -17.170 -5.199 21.570 1.00 85.62 84 ARG A CA 1
ATOM 660 C C . ARG A 1 84 ? -18.630 -4.807 21.847 1.00 85.62 84 ARG A C 1
ATOM 662 O O . ARG A 1 84 ? -19.466 -4.964 20.963 1.00 85.62 84 ARG A O 1
ATOM 669 N N . GLU A 1 85 ? -18.955 -4.334 23.046 1.00 83.25 85 GLU A N 1
ATOM 670 C CA . GLU A 1 85 ? -20.289 -3.824 23.391 1.00 83.25 85 GLU A CA 1
ATOM 671 C C . GLU A 1 85 ? -20.584 -2.536 22.614 1.00 83.25 85 GLU A C 1
ATOM 673 O O . GLU A 1 85 ? -21.656 -2.414 22.017 1.00 83.25 85 GLU A O 1
ATOM 678 N N . THR A 1 86 ? -19.620 -1.614 22.546 1.00 82.31 86 THR A N 1
ATOM 679 C CA . THR A 1 86 ? -19.738 -0.390 21.734 1.00 82.31 86 THR A CA 1
ATOM 680 C C . THR A 1 86 ? -19.786 -0.699 20.237 1.00 82.31 86 THR A C 1
ATOM 682 O O . THR A 1 86 ? -20.571 -0.088 19.514 1.00 82.31 86 THR A O 1
ATOM 685 N N . GLU A 1 87 ? -19.012 -1.679 19.765 1.00 85.19 87 GLU A N 1
ATOM 686 C CA . GLU A 1 87 ? -19.057 -2.153 18.374 1.00 85.19 87 GLU A CA 1
ATOM 687 C C . GLU A 1 87 ? -20.452 -2.692 18.015 1.00 85.19 87 GLU A C 1
ATOM 689 O O . GLU A 1 87 ? -20.976 -2.370 16.952 1.00 85.19 87 GLU A O 1
ATOM 694 N N . PHE A 1 88 ? -21.096 -3.429 18.930 1.00 82.38 88 PHE A N 1
ATOM 695 C CA . PHE A 1 88 ? -22.438 -3.981 18.721 1.00 82.38 88 PHE A CA 1
ATOM 696 C C . PHE A 1 88 ? -23.549 -2.922 18.763 1.00 82.38 88 PHE A C 1
ATOM 698 O O . PHE A 1 88 ? -24.527 -3.024 18.027 1.00 82.38 88 PHE A O 1
ATOM 705 N N . ARG A 1 89 ? -23.417 -1.901 19.618 1.00 78.56 89 ARG A N 1
ATOM 706 C CA . ARG A 1 89 ? -24.377 -0.783 19.705 1.00 78.56 89 ARG A CA 1
ATOM 707 C C . ARG A 1 89 ? -24.289 0.191 18.528 1.00 78.56 89 ARG A C 1
ATOM 709 O O . ARG A 1 89 ? -25.221 0.963 18.324 1.00 78.56 89 ARG A O 1
ATOM 716 N N . GLY A 1 90 ? -23.189 0.155 17.779 1.00 82.00 90 GLY A N 1
ATOM 717 C CA . GLY A 1 90 ? -22.868 1.128 16.744 1.00 82.00 90 GLY A CA 1
ATOM 718 C C . GLY A 1 90 ? -22.129 2.336 17.321 1.00 82.00 90 GLY A C 1
ATOM 719 O O . GLY A 1 90 ? -22.578 2.985 18.268 1.00 82.00 90 GLY A O 1
ATOM 720 N N . ASN A 1 91 ? -20.980 2.663 16.723 1.00 82.94 91 ASN A N 1
ATOM 721 C CA . ASN A 1 91 ? -20.141 3.786 17.152 1.00 82.94 91 ASN A CA 1
ATOM 722 C C . ASN A 1 91 ? -20.864 5.143 17.036 1.00 82.94 91 ASN A C 1
ATOM 724 O O . ASN A 1 91 ? -20.570 6.052 17.812 1.00 82.94 91 ASN A O 1
ATOM 728 N N . ASP A 1 92 ? -21.815 5.266 16.111 1.00 84.00 92 ASP A N 1
ATOM 729 C CA . ASP A 1 92 ? -22.560 6.507 15.890 1.00 84.00 92 ASP A CA 1
ATOM 730 C C . ASP A 1 92 ? -23.473 6.824 17.077 1.00 84.00 92 ASP A C 1
ATOM 732 O O . ASP A 1 92 ? -23.456 7.943 17.584 1.00 84.00 92 ASP A O 1
ATOM 736 N N . LEU A 1 93 ? -24.142 5.810 17.634 1.00 79.44 93 LEU A N 1
ATOM 737 C CA . LEU A 1 93 ? -24.983 5.979 18.817 1.00 79.44 93 LEU A CA 1
ATOM 738 C C . LEU A 1 93 ? -24.164 6.428 20.036 1.00 79.44 93 LEU A C 1
ATOM 740 O O . LEU A 1 93 ? -24.608 7.273 20.808 1.00 79.44 93 LEU A O 1
ATOM 744 N N . VAL A 1 94 ? -22.951 5.891 20.199 1.00 80.06 94 VAL A N 1
ATOM 745 C CA . VAL A 1 94 ? -22.084 6.211 21.345 1.00 80.06 94 VAL A CA 1
ATOM 746 C C . VAL A 1 94 ? -21.403 7.575 21.202 1.00 80.06 94 VAL A C 1
ATOM 748 O O . VAL A 1 94 ? -21.260 8.280 22.200 1.00 80.06 94 VAL A O 1
ATOM 751 N N . LYS A 1 95 ? -20.980 7.972 19.994 1.00 79.81 95 LYS A N 1
ATOM 752 C CA . LYS A 1 95 ? -20.268 9.247 19.780 1.00 79.81 95 LYS A CA 1
ATOM 753 C C . LYS A 1 95 ? -21.175 10.427 19.454 1.00 79.81 95 LYS A C 1
ATOM 755 O O . LYS A 1 95 ? -20.837 11.551 19.818 1.00 79.81 95 LYS A O 1
ATOM 760 N N . HIS A 1 96 ? -22.282 10.189 18.762 1.00 84.44 96 HIS A N 1
ATOM 761 C CA . HIS A 1 96 ? -23.157 11.234 18.231 1.00 84.44 96 HIS A CA 1
ATOM 762 C C . HIS A 1 96 ? -24.551 11.230 18.870 1.00 84.44 96 HIS A C 1
ATOM 764 O O . HIS A 1 96 ? -25.288 12.196 18.707 1.00 84.44 96 HIS A O 1
ATOM 770 N N . GLY A 1 97 ? -24.899 10.208 19.661 1.00 80.94 97 GLY A N 1
ATOM 771 C CA . GLY A 1 97 ? -26.174 10.148 20.387 1.00 80.94 97 GLY A CA 1
ATOM 772 C C . GLY A 1 97 ? -27.389 9.886 19.494 1.00 80.94 97 GLY A C 1
ATOM 773 O O . GLY A 1 97 ? -28.518 9.906 19.977 1.00 80.94 97 GLY A O 1
ATOM 774 N N . GLU A 1 98 ? -27.159 9.621 18.211 1.00 79.19 98 GLU A N 1
ATOM 775 C CA . GLU A 1 98 ? -28.176 9.345 17.208 1.00 79.19 98 GLU A CA 1
ATOM 776 C C . GLU A 1 98 ? -27.719 8.209 16.288 1.00 79.19 98 GLU A C 1
ATOM 778 O O . GLU A 1 98 ? -26.525 7.948 16.129 1.00 79.19 98 GLU A O 1
ATOM 783 N N . SER A 1 99 ? -28.684 7.503 15.702 1.00 75.44 99 SER A N 1
ATOM 784 C CA . SER A 1 99 ? -28.402 6.546 14.633 1.00 75.44 99 SER A CA 1
ATOM 785 C C . SER A 1 99 ? -28.234 7.305 13.320 1.00 75.44 99 SER A C 1
ATOM 787 O O . SER A 1 99 ? -29.064 8.155 13.004 1.00 75.44 99 SER A O 1
ATOM 789 N N . ALA A 1 100 ? -27.211 6.969 12.526 1.00 76.19 100 ALA A N 1
ATOM 790 C CA . ALA A 1 100 ? -26.994 7.584 11.213 1.00 76.19 100 ALA A CA 1
ATOM 791 C C . ALA A 1 100 ? -28.180 7.381 10.252 1.00 76.19 100 ALA A C 1
ATOM 793 O O . ALA A 1 100 ? -28.423 8.207 9.375 1.00 76.19 100 ALA A O 1
ATOM 794 N N . TYR A 1 101 ? -28.922 6.286 10.434 1.00 74.31 101 TYR A N 1
ATOM 795 C CA . TYR A 1 101 ? -30.112 5.967 9.658 1.00 74.31 101 TYR A CA 1
ATOM 796 C C . TYR A 1 101 ? -31.288 5.647 10.583 1.00 74.31 101 TYR A C 1
ATOM 798 O O . TYR A 1 101 ? -31.092 4.979 11.608 1.00 74.31 101 TYR A O 1
ATOM 806 N N . PRO A 1 102 ? -32.509 6.087 10.241 1.00 68.69 102 PRO A N 1
ATOM 807 C CA . PRO A 1 102 ? -33.693 5.722 11.001 1.00 68.69 102 PRO A CA 1
ATOM 808 C C . PRO A 1 102 ? -33.984 4.218 10.803 1.00 68.69 102 PRO A C 1
ATOM 810 O O . PRO A 1 102 ? -33.527 3.605 9.836 1.00 68.69 102 PRO A O 1
ATOM 813 N N . ALA A 1 103 ? -34.652 3.574 11.764 1.00 63.53 103 ALA A N 1
ATOM 814 C CA . ALA A 1 103 ? -34.783 2.107 11.798 1.00 63.53 103 ALA A CA 1
ATOM 815 C C . ALA A 1 103 ? -35.495 1.523 10.558 1.00 63.53 103 ALA A C 1
ATOM 817 O O . ALA A 1 103 ? -35.243 0.388 10.160 1.00 63.53 103 ALA A O 1
ATOM 818 N N . ASP A 1 104 ? -36.341 2.325 9.921 1.00 60.69 104 ASP A N 1
ATOM 819 C CA . ASP A 1 104 ? -37.038 2.072 8.663 1.00 60.69 104 ASP A CA 1
ATOM 820 C C . ASP A 1 104 ? -36.119 2.066 7.428 1.00 60.69 104 ASP A C 1
ATOM 822 O O . ASP A 1 104 ? -36.436 1.400 6.446 1.00 60.69 104 ASP A O 1
ATOM 826 N N . ALA A 1 105 ? -34.951 2.711 7.469 1.00 63.03 105 ALA A N 1
ATOM 827 C CA . ALA A 1 105 ? -33.980 2.662 6.370 1.00 63.03 105 ALA A CA 1
ATOM 828 C C . ALA A 1 105 ? -33.266 1.300 6.251 1.00 63.03 105 ALA A C 1
ATOM 830 O O . ALA A 1 105 ? -32.723 0.981 5.194 1.00 63.03 105 ALA A O 1
ATOM 831 N N . TRP A 1 106 ? -33.289 0.493 7.318 1.00 55.84 106 TRP A N 1
ATOM 832 C CA . TRP A 1 106 ? -32.788 -0.887 7.334 1.00 55.84 106 TRP A CA 1
ATOM 833 C C . TRP A 1 106 ? -33.863 -1.919 6.982 1.00 55.84 106 TRP A C 1
ATOM 835 O O . TRP A 1 106 ? -33.576 -3.117 6.968 1.00 55.84 106 TRP A O 1
ATOM 845 N N . VAL A 1 107 ? -35.095 -1.485 6.684 1.00 56.34 107 VAL A N 1
ATOM 846 C CA . VAL A 1 107 ? -36.078 -2.359 6.045 1.00 56.34 107 VAL A CA 1
ATOM 847 C C . VAL A 1 107 ? -35.542 -2.653 4.652 1.00 56.34 107 VAL A C 1
ATOM 849 O O . VAL A 1 107 ? -35.661 -1.846 3.731 1.00 56.34 107 VAL A O 1
ATOM 852 N N . GLU A 1 108 ? -34.907 -3.813 4.505 1.00 55.62 108 GLU A N 1
ATOM 853 C CA . GLU A 1 108 ? -34.554 -4.368 3.209 1.00 55.62 108 GLU A CA 1
ATOM 854 C C . GLU A 1 108 ? -35.841 -4.477 2.379 1.00 55.62 108 GLU A C 1
ATOM 856 O O . GLU A 1 108 ? -36.561 -5.470 2.440 1.00 55.62 108 GLU A O 1
ATOM 861 N N . LEU A 1 109 ? -36.134 -3.476 1.544 1.00 52.75 109 LEU A N 1
ATOM 862 C CA . LEU A 1 109 ? -37.192 -3.563 0.528 1.00 52.75 109 LEU A CA 1
ATOM 863 C C . LEU A 1 109 ? -36.939 -4.718 -0.462 1.00 52.75 109 LEU A C 1
ATOM 865 O O . LEU A 1 109 ? -37.826 -5.085 -1.228 1.00 52.75 109 LEU A O 1
ATOM 869 N N . GLN A 1 110 ? -35.741 -5.310 -0.434 1.00 48.72 110 GLN A N 1
ATOM 870 C CA . GLN A 1 110 ? -35.384 -6.533 -1.152 1.00 48.72 110 GLN A CA 1
ATOM 871 C C . GLN A 1 110 ? -35.960 -7.809 -0.514 1.00 48.72 110 GLN A C 1
ATOM 873 O O . GLN A 1 110 ? -36.080 -8.818 -1.205 1.00 48.72 110 GLN A O 1
ATOM 878 N N . TYR A 1 111 ? -36.358 -7.764 0.760 1.00 46.28 111 TYR A N 1
ATOM 879 C CA . TYR A 1 111 ? -36.998 -8.859 1.491 1.00 46.28 111 TYR A CA 1
ATOM 880 C C . TYR A 1 111 ? -38.418 -8.480 1.928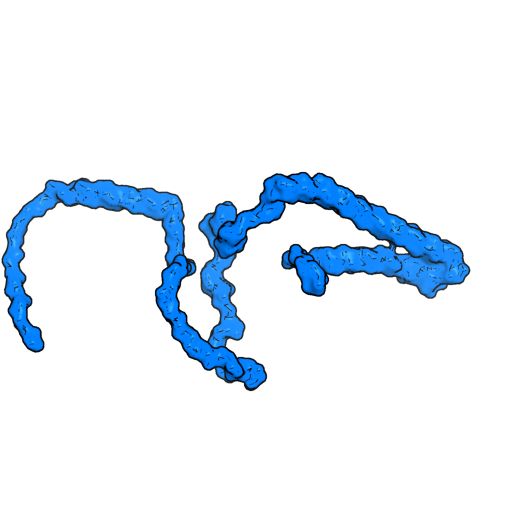 1.00 46.28 111 TYR A C 1
ATOM 882 O O . TYR A 1 111 ? -38.914 -8.942 2.953 1.00 46.28 111 TYR A O 1
ATOM 890 N N . ASN A 1 112 ? -39.110 -7.637 1.154 1.00 44.38 112 ASN A N 1
ATOM 891 C CA . ASN A 1 112 ? -40.551 -7.557 1.310 1.00 44.38 112 ASN A CA 1
ATOM 892 C C . ASN A 1 112 ? -41.185 -8.767 0.605 1.00 44.38 112 ASN A C 1
ATOM 894 O O . ASN A 1 112 ? -41.255 -8.820 -0.624 1.00 44.38 112 ASN A O 1
ATOM 898 N N . ASN A 1 113 ? -41.629 -9.748 1.393 1.00 47.81 113 ASN A N 1
ATOM 899 C CA . ASN A 1 113 ? -42.294 -10.982 0.949 1.00 47.81 113 ASN A CA 1
ATOM 900 C C . ASN A 1 113 ? -43.700 -10.736 0.349 1.00 47.81 113 ASN A C 1
ATOM 902 O O . ASN A 1 113 ? -44.477 -11.668 0.159 1.00 47.81 113 ASN A O 1
ATOM 906 N N . ASP A 1 114 ? -44.035 -9.484 0.044 1.00 52.56 114 ASP A N 1
ATOM 907 C CA . ASP A 1 114 ? -45.317 -9.090 -0.535 1.00 52.56 114 ASP A CA 1
ATOM 908 C C . ASP A 1 114 ? -45.340 -9.250 -2.065 1.00 52.56 114 ASP A C 1
ATOM 910 O O . ASP A 1 114 ? -46.408 -9.230 -2.677 1.00 52.56 114 ASP A O 1
ATOM 914 N N . ASN A 1 115 ? -44.177 -9.464 -2.695 1.00 47.53 115 ASN A N 1
ATOM 915 C CA . ASN A 1 115 ? -44.074 -9.685 -4.134 1.00 47.53 115 ASN A CA 1
ATOM 916 C C . ASN A 1 115 ? -43.711 -11.144 -4.427 1.00 47.53 115 ASN A C 1
ATOM 918 O O . ASN A 1 115 ? -42.607 -11.608 -4.146 1.00 47.53 115 ASN A O 1
ATOM 922 N N . SER A 1 116 ? -44.656 -11.851 -5.045 1.00 49.75 116 SER A N 1
ATOM 923 C CA . SER A 1 116 ? -44.635 -13.258 -5.470 1.00 49.75 116 SER A CA 1
ATOM 924 C C . SER A 1 116 ? -43.599 -13.596 -6.561 1.00 49.75 116 SER A C 1
ATOM 926 O O . SER A 1 116 ? -43.888 -14.347 -7.492 1.00 49.75 116 SER A O 1
ATOM 928 N N . SER A 1 117 ? -42.401 -13.027 -6.495 1.00 50.81 117 SER A N 1
ATOM 929 C CA . SER A 1 117 ? -41.330 -13.172 -7.485 1.00 50.81 117 SER A CA 1
ATOM 930 C C . SER A 1 117 ? -40.044 -13.722 -6.869 1.00 50.81 117 SER A C 1
ATOM 932 O O . SER A 1 117 ? -38.947 -13.340 -7.272 1.00 50.81 117 SER A O 1
ATOM 934 N N . THR A 1 118 ? -40.156 -14.627 -5.895 1.00 53.06 118 THR A N 1
ATOM 935 C CA . THR A 1 118 ? -39.012 -15.417 -5.434 1.00 53.06 118 THR A CA 1
ATOM 936 C C . THR A 1 118 ? -38.648 -16.446 -6.515 1.00 53.06 118 THR A C 1
ATOM 938 O O . THR A 1 118 ? -39.486 -17.256 -6.917 1.00 53.06 118 THR A O 1
ATOM 941 N N . PRO A 1 119 ? -37.414 -16.437 -7.051 1.00 50.72 119 PRO A N 1
ATOM 942 C CA . PRO A 1 119 ? -36.991 -17.432 -8.030 1.00 50.72 119 PRO A CA 1
ATOM 943 C C . PRO A 1 119 ? -37.051 -18.844 -7.427 1.00 50.72 119 PRO A C 1
ATOM 945 O O . PRO A 1 119 ? -36.588 -19.059 -6.307 1.00 50.72 119 PRO A O 1
A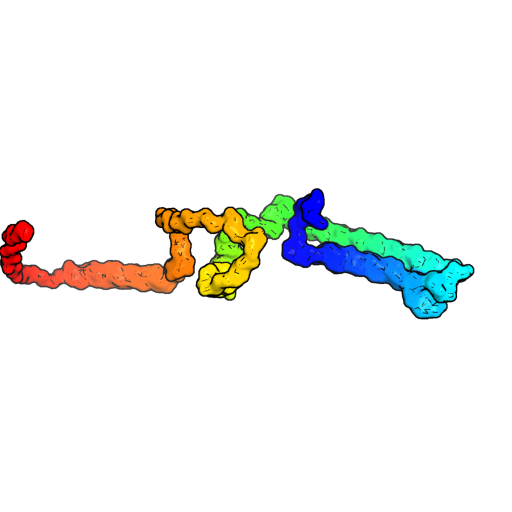TOM 948 N N . HIS A 1 120 ? -37.555 -19.829 -8.181 1.00 48.69 120 HIS A N 1
ATOM 949 C CA . HIS A 1 120 ? -37.798 -21.207 -7.712 1.00 48.69 120 HIS A CA 1
ATOM 950 C C . HIS A 1 120 ? -36.599 -21.907 -7.036 1.00 48.69 120 HIS A C 1
ATOM 952 O O . HIS A 1 120 ? -36.795 -22.862 -6.289 1.00 48.69 120 HIS A O 1
ATOM 958 N N . HIS A 1 121 ? -35.368 -21.432 -7.249 1.00 49.09 121 HIS A N 1
ATOM 959 C CA . HIS A 1 121 ? -34.167 -21.983 -6.618 1.00 49.09 121 HIS A CA 1
ATOM 960 C C . HIS A 1 121 ? -33.962 -21.549 -5.151 1.00 49.09 121 HIS A C 1
ATOM 962 O O . HIS A 1 121 ? -33.076 -22.082 -4.490 1.00 49.09 121 HIS A O 1
ATOM 968 N N . MET A 1 122 ? -34.770 -20.617 -4.626 1.00 49.00 122 MET A N 1
ATOM 969 C CA . MET A 1 122 ? -34.697 -20.122 -3.238 1.00 49.00 122 MET A CA 1
ATOM 970 C C . MET A 1 122 ? -35.920 -20.516 -2.387 1.00 49.00 122 MET A C 1
ATOM 972 O O . MET A 1 122 ? -36.028 -20.120 -1.231 1.00 49.00 122 MET A O 1
ATOM 976 N N . SER A 1 123 ? -36.819 -21.352 -2.921 1.00 47.97 123 SER A N 1
ATOM 977 C CA . SER A 1 123 ? -38.074 -21.786 -2.276 1.00 47.97 123 SER A CA 1
ATOM 978 C C . SER A 1 123 ? -37.896 -22.738 -1.073 1.00 47.97 123 SER A C 1
ATOM 980 O O . SER A 1 123 ? -38.884 -23.204 -0.509 1.00 47.97 123 SER A O 1
ATOM 982 N N . GLY A 1 124 ? -36.662 -23.079 -0.687 1.00 42.66 124 GLY A N 1
ATOM 983 C CA . GLY A 1 124 ? -36.374 -24.144 0.283 1.00 42.66 124 GLY A CA 1
ATOM 984 C C . GLY A 1 124 ? -36.365 -23.737 1.760 1.00 42.66 124 GLY A C 1
ATOM 985 O O . GLY A 1 124 ? -36.299 -24.619 2.612 1.00 42.66 124 GLY A O 1
ATOM 986 N N . THR A 1 125 ? -36.431 -22.442 2.086 1.00 51.31 125 THR A N 1
ATOM 987 C CA . THR A 1 125 ? -36.187 -21.962 3.464 1.00 51.31 125 THR A CA 1
ATOM 988 C C . THR A 1 125 ? -37.349 -21.152 4.043 1.00 51.31 125 THR A C 1
ATOM 990 O O . THR A 1 125 ? -37.145 -20.271 4.876 1.00 51.31 125 THR A O 1
ATOM 993 N N . SER A 1 126 ? -38.589 -21.458 3.652 1.00 45.12 126 SER A N 1
ATOM 994 C CA . SER A 1 126 ? -39.785 -20.971 4.356 1.00 45.12 126 SER A CA 1
ATOM 995 C C . SER A 1 126 ? -40.012 -21.784 5.634 1.00 45.12 126 SER A C 1
ATOM 997 O O . SER A 1 126 ? -40.914 -22.611 5.725 1.00 45.12 126 SER A O 1
ATOM 999 N N . GLY A 1 127 ? -39.146 -21.568 6.623 1.00 40.66 127 GLY A N 1
ATOM 1000 C CA . GLY A 1 127 ? -39.421 -21.916 8.011 1.00 40.66 127 GLY A CA 1
ATOM 1001 C C . GLY A 1 127 ? -40.201 -20.777 8.655 1.00 40.66 127 GLY A C 1
ATOM 1002 O O . GLY A 1 127 ? -39.671 -19.677 8.801 1.00 40.66 127 GLY A O 1
ATOM 1003 N N . ASP A 1 128 ? -41.450 -21.053 9.012 1.00 41.72 128 ASP A N 1
ATOM 1004 C CA . ASP A 1 128 ? -42.395 -20.174 9.699 1.00 41.72 128 ASP A CA 1
ATOM 1005 C C . ASP A 1 128 ? -41.827 -19.715 11.061 1.00 41.72 128 ASP A C 1
ATOM 1007 O O . ASP A 1 128 ? -42.046 -20.331 12.106 1.00 41.72 128 ASP A O 1
ATOM 1011 N N . ARG A 1 129 ? -41.001 -18.660 11.064 1.00 46.84 129 ARG A N 1
ATOM 1012 C CA . ARG A 1 129 ? -40.502 -18.042 12.297 1.00 46.84 129 ARG A CA 1
ATOM 1013 C C . ARG A 1 129 ? -41.547 -17.065 12.816 1.00 46.84 129 ARG A C 1
ATOM 1015 O O . ARG A 1 129 ? -41.490 -15.871 12.539 1.00 46.84 129 ARG A O 1
ATOM 1022 N N . LYS A 1 130 ? -42.455 -17.568 13.656 1.00 40.38 130 LYS A N 1
ATOM 1023 C CA . LYS A 1 130 ? -43.136 -16.723 14.643 1.00 40.38 130 LYS A CA 1
ATOM 1024 C C . LYS A 1 130 ? -42.078 -16.090 15.547 1.00 40.38 130 LYS A C 1
ATOM 1026 O O . LYS A 1 130 ? -41.455 -16.778 16.354 1.00 40.38 130 LYS A O 1
ATOM 1031 N N . ILE A 1 131 ? -41.870 -14.785 15.395 1.00 48.81 131 ILE A N 1
ATOM 1032 C CA . ILE A 1 131 ? -41.037 -13.977 16.286 1.00 48.81 131 ILE A CA 1
ATOM 1033 C C . ILE A 1 131 ? -41.717 -13.970 17.663 1.00 48.81 131 ILE A C 1
ATOM 1035 O O . ILE A 1 131 ? -42.741 -13.326 17.872 1.00 48.81 131 ILE A O 1
ATOM 1039 N N . SER A 1 132 ? -41.184 -14.779 18.577 1.00 36.16 132 SER A N 1
ATOM 1040 C CA . SER A 1 132 ? -41.557 -14.814 19.991 1.00 36.16 132 SER A CA 1
ATOM 1041 C C . SER A 1 132 ? -40.970 -13.595 20.706 1.00 36.16 132 SER A C 1
ATOM 1043 O O . SER A 1 132 ? -39.806 -13.274 20.486 1.00 36.16 132 SER A O 1
ATOM 1045 N N . ASN A 1 133 ? -41.766 -12.969 21.581 1.00 44.00 133 ASN A N 1
ATOM 1046 C CA . ASN A 1 133 ? -41.441 -11.842 22.471 1.00 44.00 133 ASN A CA 1
ATOM 1047 C C . ASN A 1 133 ? -40.163 -12.056 23.317 1.00 44.00 133 ASN A C 1
ATOM 1049 O O . ASN A 1 133 ? -40.240 -12.331 24.514 1.00 44.00 133 ASN A O 1
ATOM 1053 N N . SER A 1 134 ? -38.976 -11.912 22.738 1.00 40.56 134 SER A N 1
ATOM 1054 C CA . SER A 1 134 ? -37.755 -11.660 23.502 1.00 40.56 134 SER A CA 1
ATOM 1055 C C . SER A 1 134 ? -37.547 -10.154 23.604 1.00 40.56 134 SER A C 1
ATOM 1057 O O . SER A 1 134 ? -37.512 -9.467 22.584 1.00 40.56 134 SER A O 1
ATOM 1059 N N . THR A 1 135 ? -37.422 -9.666 24.838 1.00 42.59 135 THR A N 1
ATOM 1060 C CA . THR A 1 135 ? -37.155 -8.276 25.224 1.00 42.59 135 THR A CA 1
ATOM 1061 C C . THR A 1 135 ? -35.826 -7.788 24.642 1.00 42.59 135 THR A C 1
ATOM 1063 O O . THR A 1 135 ? -34.796 -7.777 25.310 1.00 42.59 135 THR A O 1
ATOM 1066 N N . TYR A 1 136 ? -35.838 -7.411 23.371 1.00 40.16 136 TYR A N 1
ATOM 1067 C CA . TYR A 1 136 ? -34.856 -6.504 22.800 1.00 40.16 136 TYR A CA 1
ATOM 1068 C C . TYR A 1 136 ? -35.333 -5.072 23.046 1.00 40.16 136 TYR A C 1
ATOM 1070 O O . TYR A 1 136 ? -36.536 -4.831 23.157 1.00 40.16 136 TYR A O 1
ATOM 1078 N N . ASN A 1 137 ? -34.397 -4.123 23.129 1.00 51.09 137 ASN A N 1
ATOM 1079 C CA . ASN A 1 137 ? -34.746 -2.707 23.074 1.00 51.09 137 ASN A CA 1
ATOM 1080 C C . ASN A 1 137 ? -35.557 -2.488 21.794 1.00 51.09 137 ASN A C 1
ATOM 1082 O O . ASN A 1 137 ? -35.064 -2.768 20.698 1.00 51.09 137 ASN A O 1
ATOM 1086 N N . ASN A 1 138 ? -36.804 -2.042 21.933 1.00 49.75 138 ASN A N 1
ATOM 1087 C CA . ASN A 1 138 ? -37.603 -1.641 20.787 1.00 49.75 138 ASN A CA 1
ATOM 1088 C C . ASN A 1 138 ? -36.831 -0.548 20.046 1.00 49.75 138 ASN A C 1
ATOM 1090 O O . ASN A 1 138 ? -36.571 0.508 20.609 1.00 49.75 138 ASN A O 1
ATOM 1094 N N . ALA A 1 139 ? -36.493 -0.768 18.774 1.00 50.16 139 ALA A N 1
ATOM 1095 C CA . ALA A 1 139 ? -35.835 0.251 17.948 1.00 50.16 139 ALA A CA 1
ATOM 1096 C C . ALA A 1 139 ? -36.713 1.505 17.735 1.00 50.16 139 ALA A C 1
ATOM 1098 O O . ALA A 1 139 ? -36.223 2.552 17.329 1.00 50.16 139 ALA A O 1
ATOM 1099 N N . ASN A 1 140 ? -38.007 1.390 18.049 1.00 47.09 140 ASN A N 1
ATOM 1100 C CA . ASN A 1 140 ? -38.993 2.470 18.035 1.00 47.09 140 ASN A CA 1
ATOM 1101 C C . ASN A 1 140 ? -39.088 3.216 19.377 1.00 47.09 140 ASN A C 1
ATOM 1103 O O . ASN A 1 140 ? -39.825 4.194 19.487 1.00 47.09 140 ASN A O 1
ATOM 1107 N N . GLU A 1 141 ? -38.393 2.743 20.411 1.00 45.72 141 GLU A N 1
ATOM 1108 C CA . GLU A 1 141 ? -38.409 3.318 21.750 1.00 45.72 141 GLU A CA 1
ATOM 1109 C C . GLU A 1 141 ? -37.048 3.967 22.015 1.00 45.72 141 GLU A C 1
ATOM 1111 O O . GLU A 1 141 ? -36.038 3.307 22.254 1.00 45.72 141 GLU A O 1
ATOM 1116 N N . MET A 1 142 ? -37.011 5.295 21.902 1.00 50.12 142 MET A N 1
ATOM 1117 C CA . MET A 1 142 ? -35.807 6.081 22.165 1.00 50.12 142 MET A CA 1
ATOM 1118 C C . MET A 1 142 ? -35.470 5.992 23.656 1.00 50.12 142 MET A C 1
ATOM 1120 O O . MET A 1 142 ? -36.313 6.301 24.500 1.00 50.12 142 MET A O 1
ATOM 1124 N N . VAL A 1 143 ? -34.231 5.623 23.997 1.00 56.69 143 VAL A N 1
ATOM 1125 C CA . VAL A 1 143 ? -33.753 5.749 25.381 1.00 56.69 143 VAL A CA 1
ATOM 1126 C C . VAL A 1 143 ? -33.798 7.240 25.732 1.00 56.69 143 VAL A C 1
ATOM 1128 O O . VAL A 1 143 ? -33.255 8.043 24.968 1.00 56.69 143 VAL A O 1
ATOM 1131 N N . PRO A 1 144 ? -34.478 7.641 26.821 1.00 49.31 144 PRO A N 1
ATOM 1132 C CA . PRO A 1 144 ? -34.773 9.043 27.071 1.00 49.31 144 PRO A CA 1
ATOM 1133 C C . PRO A 1 144 ? -33.487 9.868 27.102 1.00 49.31 144 PRO A C 1
ATOM 1135 O O . PRO A 1 144 ? -32.596 9.643 27.920 1.00 49.31 144 PRO A O 1
ATOM 1138 N N . THR A 1 145 ? -33.406 10.843 26.197 1.00 49.41 145 THR A N 1
ATOM 1139 C CA . THR A 1 145 ? -32.350 11.854 26.194 1.00 49.41 145 THR A CA 1
ATOM 1140 C C . THR A 1 145 ? -32.438 12.684 27.479 1.00 49.41 145 THR A C 1
ATOM 1142 O O . THR A 1 145 ? -33.481 12.746 28.136 1.00 49.41 145 THR A O 1
ATOM 1145 N N . HIS A 1 146 ? -31.341 13.338 27.874 1.00 43.62 146 HIS A N 1
ATOM 1146 C CA . HIS A 1 146 ? -31.254 14.073 29.147 1.00 43.62 146 HIS A CA 1
ATOM 1147 C C . HIS A 1 146 ? -32.398 15.092 29.380 1.00 43.62 146 HIS A C 1
ATOM 1149 O O . HIS A 1 146 ? -32.742 15.372 30.529 1.00 43.62 146 HIS A O 1
ATOM 1155 N N . SER A 1 147 ? -33.034 15.604 28.319 1.00 48.91 147 SER A N 1
ATOM 1156 C CA . SER A 1 147 ? -34.203 16.494 28.393 1.00 48.91 147 SER A CA 1
ATOM 1157 C C . SER A 1 147 ? -35.492 15.780 28.822 1.00 48.91 147 SER A C 1
ATOM 1159 O O . SER A 1 147 ? -36.249 16.316 29.634 1.00 48.91 147 SER A O 1
ATOM 1161 N N . ALA A 1 148 ? -35.726 14.552 28.353 1.00 53.12 148 ALA A N 1
ATOM 1162 C CA . ALA A 1 148 ? -36.866 13.733 28.762 1.00 53.12 148 ALA A CA 1
ATOM 1163 C C . ALA A 1 148 ? -36.749 13.313 30.240 1.00 53.12 148 ALA A C 1
ATOM 1165 O O . ALA A 1 148 ? -37.741 13.337 30.972 1.00 53.12 148 ALA A O 1
ATOM 1166 N N . LEU A 1 149 ? -35.527 13.049 30.717 1.00 52.09 149 LEU A N 1
ATOM 1167 C CA . LEU A 1 149 ? -35.245 12.735 32.123 1.00 52.09 149 LEU A CA 1
ATOM 1168 C C . LEU A 1 149 ? -35.501 13.947 33.049 1.00 52.09 149 LEU A C 1
ATOM 1170 O O . LEU A 1 149 ? -36.101 13.792 34.114 1.00 52.09 149 LEU A O 1
ATOM 1174 N N . MET A 1 150 ? -35.156 15.172 32.622 1.00 54.38 150 MET A N 1
ATOM 1175 C CA . MET A 1 150 ? -35.518 16.398 33.359 1.00 54.38 150 MET A CA 1
ATOM 1176 C C . MET A 1 150 ? -37.027 16.684 33.350 1.00 54.38 150 MET A C 1
ATOM 1178 O O . MET A 1 150 ? -37.552 17.186 34.346 1.00 54.38 150 MET A O 1
ATOM 1182 N N . SER A 1 151 ? -37.746 16.328 32.279 1.00 52.88 151 SER A N 1
ATOM 1183 C CA . SER A 1 151 ? -39.210 16.468 32.237 1.00 52.88 151 SER A CA 1
ATOM 1184 C C . SER A 1 151 ? -39.917 15.530 33.229 1.00 52.88 151 SER A C 1
ATOM 1186 O O . SER A 1 151 ? -40.859 15.950 33.900 1.00 52.88 151 SER A O 1
ATOM 1188 N N . GLY A 1 152 ? -39.389 14.311 33.415 1.00 55.91 152 GLY A N 1
ATOM 1189 C CA . GLY A 1 152 ? -39.883 13.340 34.398 1.00 55.91 152 GLY A CA 1
ATOM 1190 C C . GLY A 1 152 ? -39.634 13.752 35.856 1.00 55.91 152 GLY A C 1
ATOM 1191 O O . GLY A 1 152 ? -40.449 13.467 36.739 1.00 55.91 152 GLY A O 1
ATOM 1192 N N . LEU A 1 153 ? -38.546 14.486 36.119 1.00 54.38 153 LEU A N 1
ATOM 1193 C CA . LEU A 1 153 ? -38.309 15.117 37.422 1.00 54.38 153 LEU A CA 1
ATOM 1194 C C . LEU A 1 153 ? -39.358 16.206 37.699 1.00 54.38 153 LEU A C 1
ATOM 1196 O O . LEU A 1 153 ? -39.943 16.222 38.781 1.00 54.38 153 LEU A O 1
ATOM 1200 N N . GLY A 1 154 ? -39.678 17.052 36.715 1.00 53.84 154 GLY A N 1
ATOM 1201 C CA . GLY A 1 154 ? -40.700 18.099 36.849 1.00 53.84 154 GLY A CA 1
ATOM 1202 C C . GLY A 1 154 ? -42.104 17.563 37.157 1.00 53.84 154 GLY A C 1
ATOM 1203 O O . GLY A 1 154 ? -42.792 18.096 38.031 1.00 53.84 154 GLY A O 1
ATOM 1204 N N . THR A 1 155 ? -42.520 16.470 36.513 1.00 55.88 155 THR A N 1
ATOM 1205 C CA . THR A 1 155 ? -43.831 15.840 36.760 1.00 55.88 155 THR A CA 1
ATOM 1206 C C . THR A 1 155 ? -43.911 15.138 38.115 1.00 55.88 155 THR A C 1
ATOM 1208 O O . THR A 1 155 ? -44.961 15.163 38.757 1.00 55.88 155 THR A O 1
ATOM 1211 N N . THR A 1 156 ? -42.802 14.570 38.596 1.00 54.84 156 THR A N 1
ATOM 1212 C CA . THR A 1 156 ? -42.750 13.900 39.907 1.00 54.84 156 THR A CA 1
ATOM 1213 C C . THR A 1 156 ? -42.826 14.908 41.060 1.00 54.84 156 THR A C 1
ATOM 1215 O O . THR A 1 156 ? -43.534 14.670 42.038 1.00 54.84 156 THR A O 1
ATOM 1218 N N . PHE A 1 157 ? -42.192 16.081 40.930 1.00 49.09 157 PHE A N 1
ATOM 1219 C CA . PHE A 1 157 ? -42.332 17.163 41.914 1.00 49.09 157 PHE A CA 1
ATOM 1220 C C . PHE A 1 157 ? -43.694 17.878 41.829 1.00 49.09 157 PHE A C 1
ATOM 1222 O O . PHE A 1 157 ? -44.250 18.244 42.864 1.00 49.09 157 PHE A O 1
ATOM 1229 N N . GLY A 1 158 ? -44.283 18.017 40.635 1.00 47.78 158 GLY A N 1
ATOM 1230 C CA . GLY A 1 158 ? -45.627 18.589 40.462 1.00 47.78 158 GLY A CA 1
ATOM 1231 C C . GLY A 1 158 ? -46.746 17.720 41.050 1.00 47.78 158 GLY A C 1
ATOM 1232 O O . GLY A 1 158 ? -47.662 18.234 41.694 1.00 47.78 158 GLY A O 1
ATOM 1233 N N . SER A 1 159 ? -46.645 16.394 40.916 1.00 48.94 159 SER A N 1
ATOM 1234 C CA . SER A 1 159 ? -47.640 15.460 41.466 1.00 48.94 159 SER A CA 1
ATOM 1235 C C . SER A 1 159 ? -47.617 15.378 43.000 1.00 48.94 159 SER A C 1
ATOM 1237 O O . SER A 1 159 ? -48.633 15.038 43.611 1.00 48.94 159 SER A O 1
ATOM 1239 N N . ALA A 1 160 ? -46.494 15.723 43.639 1.00 47.94 160 ALA A N 1
ATOM 1240 C CA . ALA A 1 160 ? -46.384 15.784 45.097 1.00 47.94 160 ALA A CA 1
ATOM 1241 C C . ALA A 1 160 ? -47.047 17.040 45.700 1.00 47.94 160 ALA A C 1
ATOM 1243 O O . ALA A 1 160 ? -47.470 17.004 46.852 1.00 47.94 160 ALA A O 1
ATOM 1244 N N . ILE A 1 161 ? -47.185 18.127 44.929 1.00 46.72 161 ILE A N 1
ATOM 1245 C CA . ILE A 1 161 ? -47.817 19.380 45.385 1.00 46.72 161 ILE A CA 1
ATOM 1246 C C . ILE A 1 161 ? -49.342 19.352 45.180 1.00 46.72 161 ILE A C 1
ATOM 1248 O O . ILE A 1 161 ? -50.078 19.916 45.985 1.00 46.72 161 ILE A O 1
ATOM 1252 N N . ILE A 1 162 ? -49.839 18.657 44.149 1.00 44.72 162 ILE A N 1
ATOM 1253 C CA . ILE A 1 162 ? -51.281 18.610 43.830 1.00 44.72 162 ILE A CA 1
ATOM 1254 C C . ILE A 1 162 ? -52.058 17.610 44.713 1.00 44.72 162 ILE A C 1
ATOM 1256 O O . ILE A 1 162 ? -53.261 17.762 44.905 1.00 44.72 162 ILE A O 1
ATOM 1260 N N . THR A 1 163 ? -51.390 16.650 45.360 1.00 43.94 163 THR A N 1
ATOM 1261 C CA . THR A 1 163 ? -52.038 15.672 46.267 1.00 43.94 163 THR A CA 1
ATOM 1262 C C . THR A 1 163 ? -52.198 16.217 47.700 1.00 43.94 163 THR A C 1
ATOM 1264 O O . THR A 1 163 ? -52.053 15.490 48.682 1.00 43.94 163 THR A O 1
ATOM 1267 N N . GLY A 1 164 ? -52.441 17.524 47.832 1.00 42.31 164 GLY A N 1
ATOM 1268 C CA . GLY A 1 164 ? -52.549 18.228 49.110 1.00 42.31 164 GLY A CA 1
ATOM 1269 C C . GLY A 1 164 ? -53.967 18.610 49.535 1.00 42.31 164 GLY A C 1
ATOM 1270 O O . GLY A 1 164 ? -54.139 19.001 50.687 1.00 42.31 164 GLY A O 1
ATOM 1271 N N . GLU A 1 165 ? -54.991 18.508 48.677 1.00 41.22 165 GLU A N 1
ATOM 1272 C CA . GLU A 1 165 ? -56.297 19.067 49.041 1.00 41.22 165 GLU A CA 1
ATOM 1273 C C . GLU A 1 165 ? -57.517 18.302 48.505 1.00 41.22 165 GLU A C 1
ATOM 1275 O O . GLU A 1 165 ? -57.702 18.094 47.310 1.00 41.22 165 GLU A O 1
ATOM 1280 N N . SER A 1 166 ? -58.396 18.004 49.463 1.00 32.81 166 SER A N 1
ATOM 1281 C CA . SER A 1 166 ? -59.835 17.764 49.351 1.00 32.81 166 SER A CA 1
ATOM 1282 C C . SER A 1 166 ? -60.349 16.318 49.375 1.00 32.81 166 SER A C 1
ATOM 1284 O O . SER A 1 166 ? -60.098 15.467 48.527 1.00 32.81 166 SER A O 1
ATOM 1286 N N . ARG A 1 167 ? -61.114 16.082 50.442 1.00 39.69 167 ARG A N 1
ATOM 1287 C CA . ARG A 1 167 ? -61.801 14.862 50.854 1.00 39.69 167 ARG A CA 1
ATOM 1288 C C . ARG A 1 167 ? -63.228 14.841 50.267 1.00 39.69 167 ARG A C 1
ATOM 1290 O O . ARG A 1 167 ? -63.832 15.891 50.085 1.00 39.69 167 ARG A O 1
ATOM 1297 N N . THR A 1 168 ? -63.809 13.637 50.240 1.00 41.28 168 THR A N 1
ATOM 1298 C CA . THR A 1 168 ? -65.219 13.288 50.559 1.00 41.28 168 THR A CA 1
ATOM 1299 C C . THR A 1 168 ? -66.204 12.879 49.441 1.00 41.28 168 THR A C 1
ATOM 1301 O O . THR A 1 168 ? -66.450 13.606 48.490 1.00 41.28 168 THR A O 1
ATOM 1304 N N . ASN A 1 169 ? -66.852 11.736 49.739 1.00 36.31 169 ASN A N 1
ATOM 1305 C CA . ASN A 1 169 ? -68.241 11.309 49.488 1.00 36.31 169 ASN A CA 1
ATOM 1306 C C . ASN A 1 169 ? -68.671 10.781 48.107 1.00 36.31 169 ASN A C 1
ATOM 1308 O O . ASN A 1 169 ? -68.751 11.528 47.142 1.00 36.31 169 ASN A O 1
ATOM 1312 N N . GLY A 1 170 ? -69.163 9.532 48.084 1.00 33.03 170 GLY A N 1
ATOM 1313 C CA . GLY A 1 170 ? -70.153 9.099 47.088 1.00 33.03 170 GLY A CA 1
ATOM 1314 C C . GLY A 1 170 ? -70.158 7.602 46.783 1.00 33.03 170 GLY A C 1
ATOM 1315 O O . GLY A 1 170 ? -69.274 7.111 46.104 1.00 33.03 170 GLY A O 1
ATOM 1316 N N . VAL A 1 171 ? -71.168 6.911 47.299 1.00 40.94 171 VAL A N 1
ATOM 1317 C CA . VAL A 1 171 ? -71.496 5.478 47.217 1.00 40.94 171 VAL A CA 1
ATOM 1318 C C . VAL A 1 171 ? -71.776 4.978 45.779 1.00 40.94 171 VAL A C 1
ATOM 1320 O O . VAL A 1 171 ? -72.354 5.720 44.995 1.00 40.94 171 VAL A O 1
ATOM 1323 N N . ASP A 1 172 ? -71.407 3.731 45.434 1.00 43.72 172 ASP A N 1
ATOM 1324 C CA . ASP A 1 172 ? -72.350 2.616 45.167 1.00 43.72 172 ASP A CA 1
ATOM 1325 C C . ASP A 1 172 ? -71.800 1.470 44.292 1.00 43.72 172 ASP A C 1
ATOM 1327 O O . ASP A 1 172 ? -71.161 1.639 43.256 1.00 43.72 172 ASP A O 1
ATOM 1331 N N . ASN A 1 173 ? -72.128 0.262 44.751 1.00 48.44 173 ASN A N 1
ATOM 1332 C CA . ASN A 1 173 ? -71.701 -1.057 44.294 1.00 48.44 173 ASN A CA 1
ATOM 1333 C C . ASN A 1 173 ? -72.696 -1.626 43.273 1.00 48.44 173 ASN A C 1
ATOM 1335 O O . ASN A 1 173 ? -73.892 -1.494 43.518 1.00 48.44 173 ASN A O 1
ATOM 1339 N N . LYS A 1 174 ? -72.255 -2.409 42.271 1.00 42.12 174 LYS A N 1
ATOM 1340 C CA . LYS A 1 174 ? -73.040 -3.543 41.724 1.00 42.12 174 LYS A CA 1
ATOM 1341 C C . LYS A 1 174 ? -72.132 -4.685 41.263 1.00 42.12 174 LYS A C 1
ATOM 1343 O O . LYS A 1 174 ? -71.519 -4.632 40.204 1.00 42.12 174 LYS A O 1
ATOM 1348 N N . ALA A 1 175 ? -72.084 -5.717 42.100 1.00 40.75 175 ALA A N 1
ATOM 1349 C CA . ALA A 1 175 ? -71.720 -7.078 41.739 1.00 40.75 175 ALA A CA 1
ATOM 1350 C C . ALA A 1 175 ? -72.962 -7.826 41.206 1.00 40.75 175 ALA A C 1
ATOM 1352 O O . ALA A 1 175 ? -74.087 -7.465 41.554 1.00 40.75 175 ALA A O 1
ATOM 1353 N N . PHE A 1 176 ? -72.705 -8.902 40.455 1.00 40.16 176 PHE A N 1
ATOM 1354 C CA . PHE A 1 176 ? -73.611 -9.929 39.907 1.00 40.16 176 PHE A CA 1
ATOM 1355 C C . PHE A 1 176 ? -74.245 -9.683 38.529 1.00 40.16 176 PHE A C 1
ATOM 1357 O O . PHE A 1 176 ? -75.088 -8.813 38.334 1.00 40.16 176 PHE A O 1
ATOM 1364 N N . GLY A 1 177 ? -73.895 -10.588 37.614 1.00 34.00 177 GLY A N 1
ATOM 1365 C CA . GLY A 1 177 ? -74.587 -10.897 36.369 1.00 34.00 177 GLY A CA 1
ATOM 1366 C C . GLY A 1 177 ? -73.796 -11.974 35.628 1.00 34.00 177 GLY A C 1
ATOM 1367 O O . GLY A 1 177 ? -72.662 -11.707 35.244 1.00 34.00 177 GLY A O 1
ATOM 1368 N N . ASN A 1 178 ? -74.369 -13.180 35.549 1.00 37.50 178 ASN A N 1
ATOM 1369 C CA . ASN A 1 178 ? -73.855 -14.352 34.826 1.00 37.50 178 ASN A CA 1
ATOM 1370 C C . ASN A 1 178 ? -73.548 -14.070 33.353 1.00 37.50 178 ASN A C 1
ATOM 1372 O O . ASN A 1 178 ? -74.288 -13.255 32.755 1.00 37.50 178 ASN A O 1
#

Foldseek 3Di:
DVVVPDCPVVCCCVCCVVVVLVVLQCCLQPPPPRHCVNPVVDPSSVVSNVVSVVVNVVVCCVVVVVCCVPVVVCVVVVNPDDDPVCVVVDVCCVPVVDDPDQPVVPPPPVPPPPDPPDPPVPPPPPDPDPPPDDDDPDSPDRPDDPVNVVVVVVVVVVVVVVVPDDDDDDDDDDDDDD

pLDDT: mean 71.08, std 21.53, range [32.81, 97.5]